Protein AF-A0A0G1JPG9-F1 (afdb_monomer_lite)

pLDDT: mean 78.01, std 17.81, range [42.31, 96.69]

Foldseek 3Di:
DDDDDDDDPPDDDPPPDPPDDPVNDPDDDPPDQDDDPDDDDDPVSVPDPPPPPPDPDVVVVVVVVVQQQDKFWKAWADDPDPVDDQFDWAADPNDIDTHGHPDTDIDGNVRVLVQLLQKDKDWDFDWDQDPVRDIDTDIDIDIDRPTDMDGDDDPDPVSVVVSVVSNPPD

Radius of gyration: 26.73 Å; chains: 1; bounding box: 54×93×63 Å

Sequence (170 aa):
MPRGVRKAVNSPVISTKIVADSNDMQVGQPQYHKIPATGSISAEDFKDNFQVVDAPALGGKAAILAFMEEEVVVRLATTADKSQEPIPRFSVNGINQYIQRGKPEAIKRKFLQEIARSKHESINTPFARDGNGFDTYNLSKQHSLKYPFELIEDKNPRGRPWLEKILAEA

Secondary structure (DSSP, 8-state):
-PPP-----------------TTSS--S--------SSSPPPGGGG-----------HHHHHHHHHHHHSEEEEEEPP---TTS-SS-EEEETTEEEE--BTSEEEEEHHHHHHHHH-EEEEEE--EEE-TTS-EEE--EEEEEESS-EEEEE---TTHHHHHHHHHH--

Structure (mmCIF, N/CA/C/O backbone):
data_AF-A0A0G1JPG9-F1
#
_entry.id   AF-A0A0G1JPG9-F1
#
loop_
_atom_site.group_PDB
_atom_site.id
_atom_site.type_symbol
_atom_site.label_atom_id
_atom_site.label_alt_id
_atom_site.label_comp_id
_atom_site.label_asym_id
_atom_site.label_entity_id
_atom_site.label_seq_id
_atom_site.pdbx_PDB_ins_code
_atom_site.Cartn_x
_atom_site.Cartn_y
_atom_site.Cartn_z
_atom_site.occupancy
_atom_site.B_iso_or_equiv
_atom_site.auth_seq_id
_atom_site.auth_comp_id
_atom_site.auth_asym_id
_atom_site.auth_atom_id
_atom_site.pdbx_PDB_model_num
ATOM 1 N N . MET A 1 1 ? 1.186 -77.231 19.969 1.00 45.53 1 MET A N 1
ATOM 2 C CA . MET A 1 1 ? 0.205 -76.250 19.446 1.00 45.53 1 MET A CA 1
ATOM 3 C C . MET A 1 1 ? 0.957 -75.238 18.581 1.00 45.53 1 MET A C 1
ATOM 5 O O . MET A 1 1 ? 1.860 -74.607 19.121 1.00 45.53 1 MET A O 1
ATOM 9 N N . PRO A 1 2 ? 0.702 -75.121 17.265 1.00 43.22 2 PRO A N 1
ATOM 10 C CA . PRO A 1 2 ? 1.467 -74.215 16.405 1.00 43.22 2 PRO A CA 1
ATOM 11 C C . PRO A 1 2 ? 0.950 -72.767 16.499 1.00 43.22 2 PRO A C 1
ATOM 13 O O . PRO A 1 2 ? -0.248 -72.515 16.384 1.00 43.22 2 PRO A O 1
ATOM 16 N N . ARG A 1 3 ? 1.864 -71.811 16.725 1.00 48.22 3 ARG A N 1
ATOM 17 C CA . ARG A 1 3 ? 1.599 -70.360 16.735 1.00 48.22 3 ARG A CA 1
ATOM 18 C C . ARG A 1 3 ? 1.368 -69.862 15.304 1.00 48.22 3 ARG A C 1
ATOM 20 O O . ARG A 1 3 ? 2.268 -69.943 14.474 1.00 48.22 3 ARG A O 1
ATOM 27 N N . GLY A 1 4 ? 0.179 -69.325 15.030 1.00 47.69 4 GLY A N 1
ATOM 28 C CA . GLY A 1 4 ? -0.161 -68.701 13.750 1.00 47.69 4 GLY A CA 1
ATOM 29 C C . GLY A 1 4 ? 0.557 -67.364 13.548 1.00 47.69 4 GLY A C 1
ATOM 30 O O . GLY A 1 4 ? 0.432 -66.450 14.364 1.00 47.69 4 GLY A O 1
ATOM 31 N N . VAL A 1 5 ? 1.299 -67.251 12.448 1.00 53.47 5 VAL A N 1
ATOM 32 C CA . VAL A 1 5 ? 1.943 -66.012 11.993 1.00 53.47 5 VAL A CA 1
ATOM 33 C C . VAL A 1 5 ? 0.872 -65.104 11.384 1.00 53.47 5 VAL A C 1
ATOM 35 O O . VAL A 1 5 ? 0.265 -65.445 10.370 1.00 53.47 5 VAL A O 1
ATOM 38 N N . ARG A 1 6 ? 0.618 -63.942 11.995 1.00 53.91 6 ARG A N 1
ATOM 39 C CA . ARG A 1 6 ? -0.261 -62.914 11.419 1.00 53.91 6 ARG A CA 1
ATOM 40 C C . ARG A 1 6 ? 0.505 -62.154 10.331 1.00 53.91 6 ARG A C 1
ATOM 42 O O . ARG A 1 6 ? 1.467 -61.457 10.637 1.00 53.91 6 ARG A O 1
ATOM 49 N N . LYS A 1 7 ? 0.081 -62.279 9.070 1.00 48.09 7 LYS A N 1
ATOM 50 C CA . LYS A 1 7 ? 0.525 -61.404 7.972 1.00 48.09 7 LYS A CA 1
ATOM 51 C C . LYS A 1 7 ? -0.107 -60.020 8.154 1.00 48.09 7 LYS A C 1
ATOM 53 O O . LYS A 1 7 ? -1.329 -59.906 8.151 1.00 48.09 7 LYS A O 1
ATOM 58 N N . ALA A 1 8 ? 0.716 -58.985 8.304 1.00 49.81 8 ALA A N 1
ATOM 59 C CA . ALA A 1 8 ? 0.267 -57.600 8.211 1.00 49.81 8 ALA A CA 1
ATOM 60 C C . ALA A 1 8 ? -0.126 -57.295 6.756 1.00 49.81 8 ALA A C 1
ATOM 62 O O . ALA A 1 8 ? 0.679 -57.469 5.841 1.00 49.81 8 ALA A O 1
ATOM 63 N N . VAL A 1 9 ? -1.372 -56.873 6.541 1.00 54.25 9 VAL A N 1
ATOM 64 C CA . VAL A 1 9 ? -1.870 -56.423 5.237 1.00 54.25 9 VAL A CA 1
ATOM 65 C C . VAL A 1 9 ? -1.555 -54.932 5.121 1.00 54.25 9 VAL A C 1
ATOM 67 O O . VAL A 1 9 ? -2.348 -54.091 5.535 1.00 54.25 9 VAL A O 1
ATOM 70 N N . ASN A 1 10 ? -0.376 -54.593 4.595 1.00 50.06 10 ASN A N 1
ATOM 71 C CA . ASN A 1 10 ? -0.086 -53.223 4.174 1.00 50.06 10 ASN A CA 1
ATOM 72 C C . ASN A 1 10 ? -0.930 -52.916 2.930 1.00 50.06 10 ASN A C 1
ATOM 74 O O . ASN A 1 10 ? -0.584 -53.330 1.826 1.00 50.06 10 ASN A O 1
ATOM 78 N N . SER A 1 11 ? -2.045 -52.211 3.119 1.00 50.56 11 SER A N 1
ATOM 79 C CA . SER A 1 11 ? -2.788 -51.601 2.014 1.00 50.56 11 SER A CA 1
ATOM 80 C C . SER A 1 11 ? -2.074 -50.309 1.607 1.00 50.56 11 SER A C 1
ATOM 82 O O . SER A 1 11 ? -1.959 -49.415 2.447 1.00 50.56 11 SER A O 1
ATOM 84 N N . PRO A 1 12 ? -1.572 -50.170 0.367 1.00 51.41 12 PRO A N 1
ATOM 85 C CA . PRO A 1 12 ? -1.033 -48.897 -0.085 1.00 51.41 12 PRO A CA 1
ATOM 86 C C . PRO A 1 12 ? -2.182 -47.894 -0.245 1.00 51.41 12 PRO A C 1
ATOM 88 O O . PRO A 1 12 ? -3.135 -48.130 -0.988 1.00 51.41 12 PRO A O 1
ATOM 91 N N . VAL A 1 13 ? -2.096 -46.764 0.458 1.00 52.31 13 VAL A N 1
ATOM 92 C CA . VAL A 1 13 ? -2.988 -45.621 0.239 1.00 52.31 13 VAL A CA 1
ATOM 93 C C . VAL A 1 13 ? -2.576 -44.969 -1.077 1.00 52.31 13 VAL A C 1
ATOM 95 O O . VAL A 1 13 ? -1.619 -44.201 -1.133 1.00 52.31 13 VAL A O 1
ATOM 98 N N . ILE A 1 14 ? -3.282 -45.298 -2.157 1.00 51.25 14 ILE A N 1
ATOM 99 C CA . ILE A 1 14 ? -3.158 -44.590 -3.431 1.00 51.25 14 ILE A CA 1
ATOM 100 C C . ILE A 1 14 ? -3.911 -43.268 -3.270 1.00 51.25 14 ILE A C 1
ATOM 102 O O . ILE A 1 14 ? -5.134 -43.208 -3.390 1.00 51.25 14 ILE A O 1
ATOM 106 N N . SER A 1 15 ? -3.181 -42.201 -2.944 1.00 45.44 15 SER A N 1
ATOM 107 C CA . SER A 1 15 ? -3.707 -40.841 -3.034 1.00 45.44 15 SER A CA 1
ATOM 108 C C . SER A 1 15 ? -3.888 -40.492 -4.509 1.00 45.44 15 SER A C 1
ATOM 110 O O . SER A 1 15 ? -2.926 -40.183 -5.202 1.00 45.44 15 SER A O 1
ATOM 112 N N . THR A 1 16 ? -5.126 -40.513 -4.995 1.00 45.25 16 THR A N 1
ATOM 113 C CA . THR A 1 16 ? -5.507 -39.996 -6.322 1.00 45.25 16 THR A CA 1
ATOM 114 C C . THR A 1 16 ? -5.577 -38.468 -6.369 1.00 45.25 16 THR A C 1
ATOM 116 O O . THR A 1 16 ? -5.986 -37.896 -7.377 1.00 45.25 16 THR A O 1
ATOM 119 N N . LYS A 1 17 ? -5.178 -37.777 -5.295 1.00 44.84 17 LYS A N 1
ATOM 120 C CA . LYS A 1 17 ? -5.062 -36.323 -5.307 1.00 44.84 17 LYS A CA 1
ATOM 121 C C . LYS A 1 17 ? -3.700 -35.946 -5.865 1.00 44.84 17 LYS A C 1
ATOM 123 O O . LYS A 1 17 ? -2.681 -36.163 -5.213 1.00 44.84 17 LYS A O 1
ATOM 128 N N . ILE A 1 18 ? -3.719 -35.375 -7.065 1.00 48.25 18 ILE A N 1
ATOM 129 C CA . ILE A 1 18 ? -2.626 -34.571 -7.603 1.00 48.25 18 ILE A CA 1
ATOM 130 C C . ILE A 1 18 ? -2.348 -33.491 -6.553 1.00 48.25 18 ILE A C 1
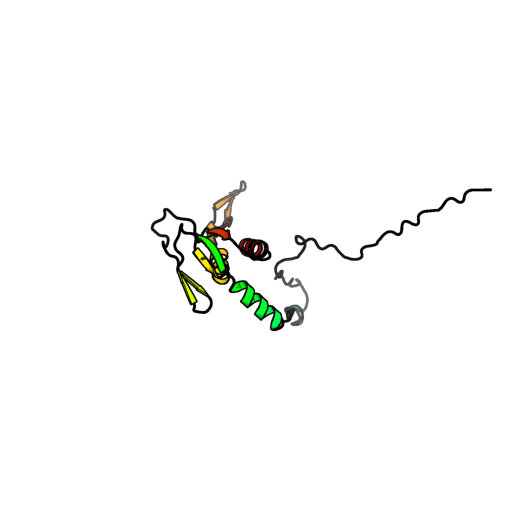ATOM 132 O O . ILE A 1 18 ? -3.178 -32.609 -6.326 1.00 48.25 18 ILE A O 1
ATOM 136 N N . VAL A 1 19 ? -1.230 -33.616 -5.840 1.00 50.53 19 VAL A N 1
ATOM 137 C CA . VAL A 1 19 ? -0.712 -32.549 -4.987 1.00 50.53 19 VAL A CA 1
ATOM 138 C C . VAL A 1 19 ? -0.161 -31.512 -5.954 1.00 50.53 19 VAL A C 1
ATOM 140 O O . VAL A 1 19 ? 0.958 -31.642 -6.431 1.00 50.53 19 VAL A O 1
ATOM 143 N N . ALA A 1 20 ? -1.001 -30.558 -6.342 1.00 46.66 20 ALA A N 1
ATOM 144 C CA . ALA A 1 20 ? -0.544 -29.394 -7.078 1.00 46.66 20 ALA A CA 1
ATOM 145 C C . ALA A 1 20 ? 0.170 -28.486 -6.072 1.00 46.66 20 ALA A C 1
ATOM 147 O O . ALA A 1 20 ? -0.475 -27.913 -5.189 1.00 46.66 20 ALA A O 1
ATOM 148 N N . ASP A 1 21 ? 1.497 -28.410 -6.165 1.00 42.31 21 ASP A N 1
ATOM 149 C CA . ASP A 1 21 ? 2.271 -27.424 -5.422 1.00 42.31 21 ASP A CA 1
ATOM 150 C C . ASP A 1 21 ? 1.909 -26.023 -5.922 1.00 42.31 21 ASP A C 1
ATOM 152 O O . ASP A 1 21 ? 1.662 -25.803 -7.109 1.00 42.31 21 ASP A O 1
ATOM 156 N N . SER A 1 22 ? 1.888 -25.041 -5.019 1.00 55.31 22 SER A N 1
ATOM 157 C CA . SER A 1 22 ? 1.476 -23.670 -5.360 1.00 55.31 22 SER A CA 1
ATOM 158 C C . SER A 1 22 ? 2.390 -23.004 -6.405 1.00 55.31 22 SER A C 1
ATOM 160 O O . SER A 1 22 ? 2.005 -21.984 -6.974 1.00 55.31 22 SER A O 1
ATOM 162 N N . ASN A 1 23 ? 3.567 -23.587 -6.662 1.00 57.97 23 ASN A N 1
ATOM 163 C CA . ASN A 1 23 ? 4.526 -23.170 -7.687 1.00 57.97 23 ASN A CA 1
ATOM 164 C C . ASN A 1 23 ? 4.192 -23.697 -9.096 1.00 57.97 23 ASN A C 1
ATOM 166 O O . ASN A 1 23 ? 4.676 -23.124 -10.066 1.00 57.97 23 ASN A O 1
ATOM 170 N N . ASP A 1 24 ? 3.355 -24.735 -9.217 1.00 49.44 24 ASP A N 1
ATOM 171 C CA . ASP A 1 24 ? 2.956 -25.333 -10.503 1.00 49.44 24 ASP A CA 1
ATOM 172 C C . ASP A 1 24 ? 1.649 -24.742 -11.053 1.00 49.44 24 ASP A C 1
ATOM 174 O O . ASP A 1 24 ? 1.188 -25.103 -12.139 1.00 49.44 24 ASP A O 1
ATOM 178 N N . MET A 1 25 ? 1.016 -23.824 -10.317 1.00 58.28 25 MET A N 1
ATOM 179 C CA . MET A 1 25 ? -0.156 -23.128 -10.828 1.00 58.28 25 MET A CA 1
ATOM 180 C C . MET A 1 25 ? 0.277 -22.107 -11.878 1.00 58.28 25 MET A C 1
ATOM 182 O O . MET A 1 25 ? 0.976 -21.145 -11.572 1.00 58.28 25 MET A O 1
ATOM 186 N N . GLN A 1 26 ? -0.180 -22.288 -13.116 1.00 50.66 26 GLN A N 1
ATOM 187 C CA . GLN A 1 26 ? -0.050 -21.290 -14.173 1.00 50.66 26 GLN A CA 1
ATOM 188 C C . GLN A 1 26 ? -0.788 -20.008 -13.747 1.00 50.66 26 GLN A C 1
ATOM 190 O O . GLN A 1 26 ? -2.009 -19.905 -13.862 1.00 50.66 26 GLN A O 1
ATOM 195 N N . VAL A 1 27 ? -0.050 -19.037 -13.206 1.00 57.31 27 VAL A N 1
ATOM 196 C CA . VAL A 1 27 ? -0.586 -17.722 -12.845 1.00 57.31 27 VAL A CA 1
ATOM 197 C C . VAL A 1 27 ? -0.500 -16.819 -14.074 1.00 57.31 27 VAL A C 1
ATOM 199 O O . VAL A 1 27 ? 0.589 -16.506 -14.5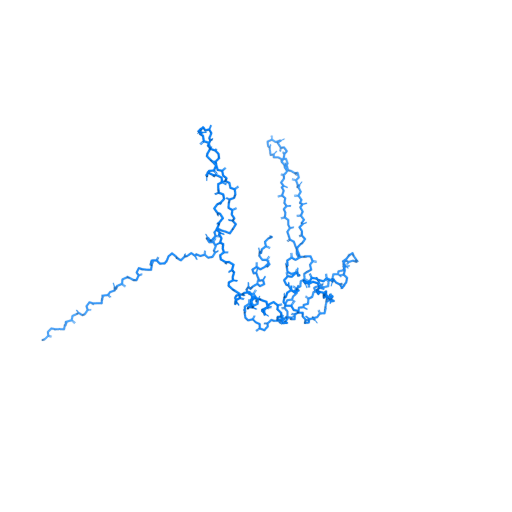49 1.00 57.31 27 VAL A O 1
ATOM 202 N N . GLY A 1 28 ? -1.657 -16.413 -14.596 1.00 55.09 28 GLY A N 1
ATOM 203 C CA . GLY A 1 28 ? -1.780 -15.585 -15.799 1.00 55.09 28 GLY A CA 1
ATOM 204 C C . GLY A 1 28 ? -2.362 -16.353 -16.988 1.00 55.09 28 GLY A C 1
ATOM 205 O O . GLY A 1 28 ? -2.153 -17.554 -17.140 1.00 55.09 28 GLY A O 1
ATOM 206 N N . GLN A 1 29 ? -3.126 -15.658 -17.832 1.00 56.38 29 GLN A N 1
ATOM 207 C CA . GLN A 1 29 ? -3.652 -16.229 -19.071 1.00 56.38 29 GLN A CA 1
ATOM 208 C C . GLN A 1 29 ? -2.546 -16.223 -20.141 1.00 56.38 29 GLN A C 1
ATOM 210 O O . GLN A 1 29 ? -2.082 -15.139 -20.503 1.00 56.38 29 GLN A O 1
ATOM 215 N N . PRO A 1 30 ? -2.103 -17.376 -20.677 1.00 49.09 30 PRO A N 1
ATOM 216 C CA . PRO A 1 30 ? -1.201 -17.381 -21.823 1.00 49.09 30 PRO A CA 1
ATOM 217 C C . PRO A 1 30 ? -1.968 -16.924 -23.074 1.00 49.09 30 PRO A C 1
ATOM 219 O O . PRO A 1 30 ? -2.701 -17.697 -23.682 1.00 49.09 30 PRO A O 1
ATOM 222 N N . GLN A 1 31 ? -1.813 -15.658 -23.464 1.00 56.53 31 GLN A N 1
ATOM 223 C CA . GLN A 1 31 ? -2.470 -15.089 -24.646 1.00 56.53 31 GLN A CA 1
ATOM 224 C C . GLN A 1 31 ? -1.671 -15.338 -25.934 1.00 56.53 31 GLN A C 1
ATOM 226 O O . GLN A 1 31 ? -1.213 -14.403 -26.583 1.00 56.53 31 GLN A O 1
ATOM 231 N N . TYR A 1 32 ? -1.496 -16.601 -26.326 1.00 57.28 32 TYR A N 1
ATOM 232 C CA . TYR A 1 32 ? -0.936 -16.919 -27.643 1.00 57.28 32 TYR A CA 1
ATOM 233 C C . TYR A 1 32 ? -1.854 -17.875 -28.401 1.00 57.28 32 TYR A C 1
ATOM 235 O O . TYR A 1 32 ? -1.847 -19.083 -28.171 1.00 57.28 32 TYR A O 1
ATOM 243 N N . HIS A 1 33 ? -2.623 -17.321 -29.340 1.00 60.47 33 HIS A N 1
ATOM 244 C CA . HIS A 1 33 ? -3.361 -18.097 -30.332 1.00 60.47 33 HIS A CA 1
ATOM 245 C C . HIS A 1 33 ? -2.405 -18.475 -31.471 1.00 60.47 33 HIS A C 1
ATOM 247 O O . HIS A 1 33 ? -1.827 -17.609 -32.130 1.00 60.47 33 HIS A O 1
ATOM 253 N N . LYS A 1 34 ? -2.202 -19.778 -31.695 1.00 59.22 34 LYS A N 1
ATOM 254 C CA . LYS A 1 34 ? -1.392 -20.268 -32.817 1.00 59.22 34 LYS A CA 1
ATOM 255 C C . LYS A 1 34 ? -2.225 -20.212 -34.094 1.00 59.22 34 LYS A C 1
ATOM 257 O O . LYS A 1 34 ? -3.107 -21.040 -34.283 1.00 59.22 34 LYS A O 1
ATOM 262 N N . ILE A 1 35 ? -1.918 -19.260 -34.971 1.00 71.44 35 ILE A N 1
ATOM 263 C CA . ILE A 1 35 ? -2.508 -19.201 -36.311 1.00 71.44 35 ILE A CA 1
ATOM 264 C C . ILE A 1 35 ? -1.786 -20.241 -37.187 1.00 71.44 35 ILE A C 1
ATOM 266 O O . ILE A 1 35 ? -0.562 -20.157 -37.329 1.00 71.44 35 ILE A O 1
ATOM 270 N N . PRO A 1 36 ? -2.484 -21.245 -37.747 1.00 71.00 36 PRO A N 1
ATOM 271 C CA . PRO A 1 36 ? -1.858 -22.228 -38.625 1.00 71.00 36 PRO A CA 1
ATOM 272 C C . PRO A 1 36 ? -1.416 -21.577 -39.946 1.00 71.00 36 PRO A C 1
ATOM 274 O O . PRO A 1 36 ? -2.102 -20.715 -40.486 1.00 71.00 36 PRO A O 1
ATOM 277 N N . ALA A 1 37 ? -0.282 -22.017 -40.501 1.00 69.31 37 ALA A N 1
ATOM 278 C CA . ALA A 1 37 ? 0.266 -21.482 -41.754 1.00 69.31 37 ALA A CA 1
ATOM 279 C C . ALA A 1 37 ? -0.574 -21.831 -43.004 1.00 69.31 37 ALA A C 1
ATOM 281 O O . ALA A 1 37 ? -0.345 -21.285 -44.082 1.00 69.31 37 ALA A O 1
ATOM 282 N N . THR A 1 38 ? -1.532 -22.759 -42.900 1.00 64.31 38 THR A N 1
ATOM 283 C CA . THR A 1 38 ? -2.452 -23.134 -43.986 1.00 64.31 38 THR A CA 1
ATOM 284 C C . THR A 1 38 ? -3.754 -23.699 -43.404 1.00 64.31 38 THR A C 1
ATOM 286 O O . THR A 1 38 ? -3.703 -24.488 -42.463 1.00 64.31 38 THR A O 1
ATOM 289 N N . GLY A 1 39 ? -4.905 -23.312 -43.970 1.00 71.25 39 GLY A N 1
ATOM 290 C CA . GLY A 1 39 ? -6.250 -23.731 -43.541 1.00 71.25 39 GLY A CA 1
ATOM 291 C C . GLY A 1 39 ? -7.210 -22.550 -43.337 1.00 71.25 39 GLY A C 1
ATOM 292 O O . GLY A 1 39 ? -6.783 -21.397 -43.323 1.00 71.25 39 GLY A O 1
ATOM 293 N N . SER A 1 40 ? -8.513 -22.823 -43.206 1.00 67.62 40 SER A N 1
ATOM 294 C CA . SER A 1 40 ? -9.518 -21.810 -42.856 1.00 67.62 40 SER A CA 1
ATOM 295 C C . SER A 1 40 ? -9.589 -21.635 -41.343 1.00 67.62 40 SER A C 1
ATOM 297 O O . SER A 1 40 ? -9.824 -22.601 -40.622 1.00 67.62 40 SER A O 1
ATOM 299 N N . ILE A 1 41 ? -9.422 -20.400 -40.888 1.00 65.75 41 ILE A N 1
ATOM 300 C CA . ILE A 1 41 ? -9.645 -19.977 -39.503 1.00 65.75 41 ILE A CA 1
ATOM 301 C C . ILE A 1 41 ? -11.145 -19.800 -39.270 1.00 65.75 41 ILE A C 1
ATOM 303 O O . ILE A 1 41 ? -11.808 -19.106 -40.045 1.00 65.75 41 ILE A O 1
ATOM 307 N N . SER A 1 42 ? -11.674 -20.427 -38.222 1.00 65.81 42 SER A N 1
ATOM 308 C CA . SER A 1 42 ? -13.072 -20.283 -37.816 1.00 65.81 42 SER A CA 1
ATOM 309 C C . SER A 1 42 ? -13.194 -19.245 -36.694 1.00 65.81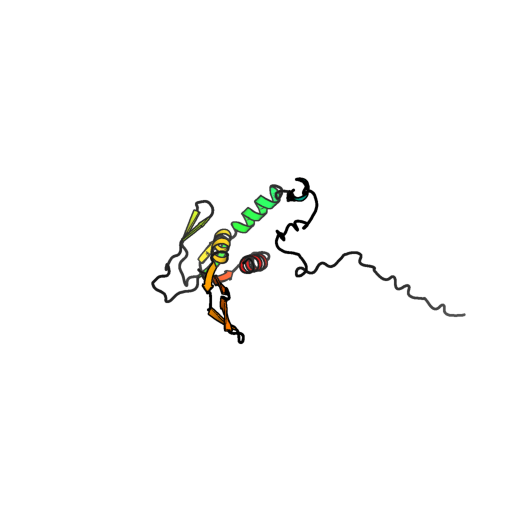 42 SER A C 1
ATOM 311 O O . SER A 1 42 ? -12.250 -19.017 -35.937 1.00 65.81 42 SER A O 1
ATOM 313 N N . ALA A 1 43 ? -14.338 -18.565 -36.586 1.00 61.69 43 ALA A N 1
ATOM 314 C CA . ALA A 1 43 ? -14.557 -17.583 -35.517 1.00 61.69 43 ALA A CA 1
ATOM 315 C C . ALA A 1 43 ? -14.585 -18.253 -34.129 1.00 61.69 43 ALA A C 1
ATOM 317 O O . ALA A 1 43 ? -14.323 -17.609 -33.113 1.00 61.69 43 ALA A O 1
ATOM 318 N N . GLU A 1 44 ? -14.875 -19.553 -34.090 1.00 65.19 44 GLU A N 1
ATOM 319 C CA . GLU A 1 44 ? -14.829 -20.387 -32.897 1.00 65.19 44 GLU A CA 1
ATOM 320 C C . GLU A 1 44 ? -13.405 -20.572 -32.345 1.00 65.19 44 GLU A C 1
ATOM 322 O O . GLU A 1 44 ? -13.260 -20.721 -31.133 1.00 65.19 44 GLU A O 1
ATOM 327 N N . ASP A 1 45 ? -12.361 -20.483 -33.180 1.00 63.03 45 ASP A N 1
ATOM 328 C CA . ASP A 1 45 ? -10.954 -20.622 -32.757 1.00 63.03 45 ASP A CA 1
ATOM 329 C C . ASP A 1 45 ? -10.434 -19.407 -31.967 1.00 63.03 45 ASP A C 1
ATOM 331 O O . ASP A 1 45 ? -9.414 -19.497 -31.286 1.00 63.03 45 ASP A O 1
ATOM 335 N N . PHE A 1 46 ? -11.140 -18.275 -32.050 1.00 59.25 46 PHE A N 1
ATOM 336 C CA . PHE A 1 46 ? -10.849 -17.028 -31.330 1.00 59.25 46 PHE A CA 1
ATOM 337 C C . PHE A 1 46 ? -11.850 -16.747 -30.209 1.00 59.25 46 PHE A C 1
ATOM 339 O O . PHE A 1 46 ? -11.866 -15.651 -29.646 1.00 59.25 46 PHE A O 1
ATOM 346 N N . LYS A 1 47 ? -12.735 -17.702 -29.897 1.00 61.41 47 LYS A N 1
ATOM 347 C CA . LYS A 1 47 ? -13.643 -17.554 -28.766 1.00 61.41 47 LYS A CA 1
ATOM 348 C C . LYS A 1 47 ? -12.813 -17.680 -27.499 1.00 61.41 47 LYS A C 1
ATOM 350 O O . LYS A 1 47 ? -12.513 -18.783 -27.046 1.00 61.41 47 LYS A O 1
ATOM 355 N N . ASP A 1 48 ? -12.455 -16.533 -26.933 1.00 59.62 48 ASP A N 1
ATOM 356 C CA . ASP A 1 48 ? -11.964 -16.452 -25.569 1.00 59.62 48 ASP A CA 1
ATOM 357 C C . ASP A 1 48 ? -12.905 -17.287 -24.695 1.00 59.62 48 ASP A C 1
ATOM 359 O O . ASP A 1 48 ? -14.103 -17.005 -24.574 1.00 59.62 48 ASP A O 1
ATOM 363 N N . ASN A 1 49 ? -12.380 -18.376 -24.134 1.00 55.25 49 ASN A N 1
ATOM 364 C CA . ASN A 1 49 ? -13.091 -19.167 -23.145 1.00 55.25 49 ASN A CA 1
ATOM 365 C C . ASN A 1 49 ? -13.178 -18.311 -21.883 1.00 55.25 49 ASN A C 1
ATOM 367 O O . ASN A 1 49 ? -12.363 -18.437 -20.969 1.00 55.25 49 ASN A O 1
ATOM 371 N N . PHE A 1 50 ? -14.137 -17.386 -21.855 1.00 51.88 50 PHE A N 1
ATOM 372 C CA . PHE A 1 50 ? -14.445 -16.610 -20.672 1.00 51.88 50 PHE A CA 1
ATOM 373 C C . PHE A 1 50 ? -14.940 -17.589 -19.616 1.00 51.88 50 PHE A C 1
ATOM 375 O O . PHE A 1 50 ? -16.102 -17.998 -19.603 1.00 51.88 50 PHE A O 1
ATOM 382 N N . GLN A 1 51 ? -14.043 -17.986 -18.721 1.00 59.09 51 GLN A N 1
ATOM 383 C CA . GLN A 1 51 ? -14.458 -18.590 -17.477 1.00 59.09 51 GLN A CA 1
ATOM 384 C C . GLN A 1 51 ? -15.167 -17.489 -16.696 1.00 59.09 51 GLN A C 1
ATOM 386 O O . GLN A 1 51 ? -14.528 -16.587 -16.152 1.00 59.09 51 GLN A O 1
ATOM 391 N N . VAL A 1 52 ? -16.500 -17.537 -16.681 1.00 53.44 52 VAL A N 1
ATOM 392 C CA . VAL A 1 52 ? -17.293 -16.766 -15.728 1.00 53.44 52 VAL A CA 1
ATOM 393 C C . VAL A 1 52 ? -16.919 -17.316 -14.360 1.00 53.44 52 VAL A C 1
ATOM 395 O O . VAL A 1 52 ? -17.424 -18.344 -13.919 1.00 53.44 52 VAL A O 1
ATOM 398 N N . VAL A 1 53 ? -15.930 -16.687 -13.732 1.00 56.34 53 VAL A N 1
ATOM 399 C CA . VAL A 1 53 ? -15.624 -16.927 -12.330 1.00 56.34 53 VAL A CA 1
ATOM 400 C C . VAL A 1 53 ? -16.853 -16.436 -11.591 1.00 56.34 53 VAL A C 1
ATOM 402 O O . VAL A 1 53 ? -17.148 -15.240 -11.648 1.00 56.34 53 VAL A O 1
ATOM 405 N N . ASP A 1 54 ? -17.594 -17.359 -10.975 1.00 53.84 54 ASP A N 1
ATOM 406 C CA . ASP A 1 54 ? -18.726 -17.020 -10.120 1.00 53.84 54 ASP A CA 1
ATOM 407 C C . ASP A 1 54 ? -18.297 -15.867 -9.218 1.00 53.84 54 ASP A C 1
ATOM 409 O O . ASP A 1 54 ? -17.352 -15.980 -8.427 1.00 53.84 54 ASP A O 1
ATOM 413 N N . ALA A 1 55 ? -18.947 -14.717 -9.405 1.00 53.50 55 ALA A N 1
ATOM 414 C CA . ALA A 1 55 ? -18.720 -13.564 -8.561 1.00 53.50 55 ALA A CA 1
ATOM 415 C C . ALA A 1 55 ? -18.852 -14.043 -7.110 1.00 53.50 55 ALA A C 1
ATOM 417 O O . ALA A 1 55 ? -19.798 -14.784 -6.819 1.00 53.50 55 ALA A O 1
ATOM 418 N N . PRO A 1 56 ? -17.933 -13.677 -6.195 1.00 51.03 56 PRO A N 1
ATOM 419 C CA . PRO A 1 56 ? -18.023 -14.150 -4.826 1.00 51.03 56 PRO A CA 1
ATOM 420 C C . PRO A 1 56 ? -19.415 -13.797 -4.308 1.00 51.03 56 PRO A C 1
ATOM 422 O O . PRO A 1 56 ? -19.776 -12.616 -4.255 1.00 51.03 56 PRO A O 1
ATOM 425 N N . ALA A 1 57 ? -20.197 -14.834 -3.982 1.00 55.16 57 ALA A N 1
ATOM 426 C CA . ALA A 1 57 ? -21.523 -14.707 -3.395 1.00 55.16 57 ALA A CA 1
ATOM 427 C C . ALA A 1 57 ? -21.474 -13.621 -2.315 1.00 55.16 57 ALA A C 1
ATOM 429 O O . ALA A 1 57 ? -20.477 -13.532 -1.600 1.00 55.16 57 ALA A O 1
ATOM 430 N N . LEU A 1 58 ? -22.508 -12.780 -2.198 1.00 51.38 58 LEU A N 1
ATOM 431 C CA . LEU A 1 58 ? -22.512 -11.563 -1.366 1.00 51.38 58 LEU A CA 1
ATOM 432 C C . LEU A 1 58 ? -21.853 -11.718 0.027 1.00 51.38 58 LEU A C 1
ATOM 434 O O . LEU A 1 58 ? -21.220 -10.778 0.509 1.00 51.38 58 LEU A O 1
ATOM 438 N N . GLY A 1 59 ? -21.943 -12.904 0.646 1.00 58.56 59 GLY A N 1
ATOM 439 C CA . GLY A 1 59 ? -21.264 -13.241 1.904 1.00 58.56 59 GLY A CA 1
ATOM 440 C C . GLY A 1 59 ? -19.728 -13.172 1.854 1.00 58.56 59 GLY A C 1
ATOM 441 O O . GLY A 1 59 ? -19.109 -12.685 2.797 1.00 58.56 59 GLY A O 1
ATOM 442 N N . GLY A 1 60 ? -19.100 -13.568 0.744 1.00 75.44 60 GLY A N 1
ATOM 443 C CA . GLY A 1 60 ? -17.660 -13.414 0.522 1.00 75.44 60 GLY A CA 1
ATOM 444 C C . GLY A 1 60 ? -17.248 -11.947 0.401 1.00 75.44 60 GLY A C 1
ATOM 445 O O . GLY A 1 60 ? -16.261 -11.531 1.004 1.00 75.44 60 GLY A O 1
ATOM 446 N N . LYS A 1 61 ? -18.041 -11.127 -0.302 1.00 81.06 61 LYS A N 1
ATOM 447 C CA . LYS A 1 61 ? -17.774 -9.686 -0.432 1.00 81.06 61 LYS A CA 1
ATOM 448 C C . LYS A 1 61 ? -17.879 -8.966 0.913 1.00 81.06 61 LYS A C 1
ATOM 450 O O . LYS A 1 61 ? -17.007 -8.164 1.230 1.00 81.06 61 LYS A O 1
ATOM 455 N N . ALA A 1 62 ? -18.902 -9.271 1.712 1.00 85.75 62 ALA A N 1
ATOM 456 C CA . ALA A 1 62 ? -19.058 -8.698 3.047 1.00 85.75 62 ALA A CA 1
ATOM 457 C C . ALA A 1 62 ? -17.875 -9.050 3.966 1.00 85.75 62 ALA A C 1
ATOM 459 O O . ALA A 1 62 ? -17.330 -8.166 4.623 1.00 85.75 62 ALA A O 1
ATOM 460 N N . ALA A 1 63 ? -17.422 -10.309 3.952 1.00 88.44 63 ALA A N 1
ATOM 461 C CA . ALA A 1 63 ? -16.262 -10.741 4.730 1.00 88.44 63 ALA A CA 1
ATOM 462 C C . ALA A 1 63 ? -14.961 -10.045 4.290 1.00 88.44 63 ALA A C 1
ATOM 464 O O . ALA A 1 63 ? -14.162 -9.644 5.134 1.00 88.44 63 ALA A O 1
ATOM 465 N N . ILE A 1 64 ? -14.760 -9.856 2.981 1.00 88.25 64 ILE A N 1
ATOM 466 C CA . ILE A 1 64 ? -13.603 -9.117 2.452 1.00 88.25 64 ILE A CA 1
ATOM 467 C C . ILE A 1 64 ? -13.663 -7.649 2.880 1.00 88.25 64 ILE A C 1
ATOM 469 O O . ILE A 1 64 ? -12.657 -7.104 3.320 1.00 88.25 64 ILE A O 1
ATOM 473 N N . LEU A 1 65 ? -14.830 -7.008 2.788 1.00 89.69 65 LEU A N 1
ATOM 474 C CA . LEU A 1 65 ? -14.995 -5.616 3.211 1.00 89.69 65 LEU A CA 1
ATOM 475 C C . LEU A 1 65 ? -14.725 -5.444 4.708 1.00 89.69 65 LEU A C 1
ATOM 477 O O . LEU A 1 65 ? -14.023 -4.510 5.082 1.00 89.69 65 LEU A O 1
ATOM 481 N N . ALA A 1 66 ? -15.215 -6.363 5.543 1.00 92.19 66 ALA A N 1
ATOM 482 C CA . ALA A 1 66 ? -14.929 -6.361 6.975 1.00 92.19 66 ALA A CA 1
ATOM 483 C C . ALA A 1 66 ? -13.422 -6.494 7.247 1.00 92.19 66 ALA A C 1
ATOM 485 O O . ALA A 1 66 ? -12.866 -5.695 7.993 1.00 92.19 66 ALA A O 1
ATOM 486 N N . PHE A 1 67 ? -12.750 -7.431 6.572 1.00 93.75 67 PHE A N 1
ATOM 487 C CA . PHE A 1 67 ? -11.302 -7.625 6.681 1.00 93.75 67 PHE A CA 1
ATOM 488 C C . PHE A 1 67 ? -10.494 -6.383 6.265 1.00 93.75 67 PHE A C 1
ATOM 490 O O . PHE A 1 67 ? -9.487 -6.053 6.887 1.00 93.75 67 PHE A O 1
ATOM 497 N N . MET A 1 68 ? -10.938 -5.671 5.226 1.00 94.19 68 MET A N 1
ATOM 498 C CA . MET A 1 68 ? -10.286 -4.449 4.739 1.00 94.19 68 MET A CA 1
ATOM 499 C C . MET A 1 68 ? -10.493 -3.232 5.655 1.00 94.19 68 MET A C 1
ATOM 501 O O . MET A 1 68 ? -9.721 -2.272 5.578 1.00 94.19 68 MET A O 1
ATOM 505 N N . GLU A 1 69 ? -11.524 -3.253 6.499 1.00 95.06 69 GLU A N 1
ATOM 506 C CA . GLU A 1 69 ? -11.835 -2.169 7.436 1.00 95.06 69 GLU A CA 1
ATOM 507 C C . GLU A 1 69 ? -11.100 -2.318 8.780 1.00 95.06 69 GLU A C 1
ATOM 509 O O . GLU A 1 69 ? -11.057 -1.361 9.550 1.00 95.06 69 GLU A O 1
ATOM 514 N N . GLU A 1 70 ? -10.486 -3.478 9.042 1.00 95.75 70 GLU A N 1
ATOM 515 C CA . GLU A 1 70 ? -9.671 -3.725 10.236 1.00 95.75 70 GLU A CA 1
ATOM 516 C C . GLU A 1 70 ? -8.505 -2.735 10.357 1.00 95.75 70 GLU A C 1
ATOM 518 O O . GLU A 1 70 ? -7.864 -2.370 9.367 1.00 95.75 70 GLU A O 1
ATOM 523 N N . GLU A 1 71 ? -8.209 -2.330 11.592 1.00 95.25 71 GLU A N 1
ATOM 524 C CA . GLU A 1 71 ? -7.091 -1.445 11.906 1.00 95.25 71 GLU A CA 1
ATOM 525 C C . GLU A 1 71 ? -5.777 -2.221 12.030 1.00 95.25 71 GLU A C 1
ATOM 527 O O . GLU A 1 71 ? -5.701 -3.275 12.664 1.00 95.25 71 GLU A O 1
ATOM 532 N N . VAL A 1 72 ? -4.730 -1.659 11.436 1.00 96.31 72 VAL A N 1
ATOM 533 C CA . VAL A 1 72 ? -3.354 -2.152 11.446 1.00 96.31 72 VAL A CA 1
ATOM 534 C C . VAL A 1 72 ? -2.418 -1.000 11.793 1.00 96.31 72 VAL A C 1
ATOM 536 O O . VAL A 1 72 ? -2.627 0.135 11.361 1.00 96.31 72 VAL A O 1
ATOM 539 N N . VAL A 1 73 ? -1.375 -1.278 12.574 1.00 96.69 73 VAL A N 1
ATOM 540 C CA . VAL A 1 73 ? -0.380 -0.265 12.947 1.00 96.69 73 VAL A CA 1
ATOM 541 C C . VAL A 1 73 ? 0.786 -0.356 11.982 1.00 96.69 73 VAL A C 1
ATOM 543 O O . VAL A 1 73 ? 1.476 -1.377 11.906 1.00 96.69 73 VAL A O 1
ATOM 546 N N . VAL A 1 74 ? 1.005 0.721 11.236 1.00 96.12 74 VAL A N 1
ATOM 547 C CA . VAL A 1 74 ? 2.005 0.785 10.170 1.00 96.12 74 VAL A CA 1
ATOM 548 C C . VAL A 1 74 ? 2.879 2.009 10.382 1.00 96.12 74 VAL A C 1
ATOM 550 O O . VAL A 1 74 ? 2.415 3.061 10.821 1.00 96.12 74 VAL A O 1
ATOM 553 N N . ARG A 1 75 ? 4.162 1.878 10.052 1.00 95.88 75 ARG A N 1
ATOM 554 C CA . ARG A 1 75 ? 5.109 2.991 10.024 1.00 95.88 75 ARG A CA 1
ATOM 555 C C . ARG A 1 75 ? 5.671 3.145 8.623 1.00 95.88 75 ARG A C 1
ATOM 557 O O . ARG A 1 75 ? 6.341 2.250 8.117 1.00 95.88 75 ARG A O 1
ATOM 564 N N . LEU A 1 76 ? 5.439 4.301 8.009 1.00 95.19 76 LEU A N 1
ATOM 565 C CA . LEU A 1 76 ? 6.105 4.654 6.757 1.00 95.19 76 LEU A CA 1
ATOM 566 C C . LEU A 1 76 ? 7.568 5.019 7.028 1.00 95.19 76 LEU A C 1
ATOM 568 O O . LEU A 1 76 ? 7.863 5.757 7.971 1.00 95.19 76 LEU A O 1
ATOM 572 N N . ALA A 1 77 ? 8.479 4.547 6.181 1.00 93.44 77 ALA A N 1
ATOM 573 C CA . ALA A 1 77 ? 9.889 4.892 6.272 1.00 93.44 77 ALA A CA 1
ATOM 574 C C . ALA A 1 77 ? 10.101 6.396 6.038 1.00 93.44 77 ALA A C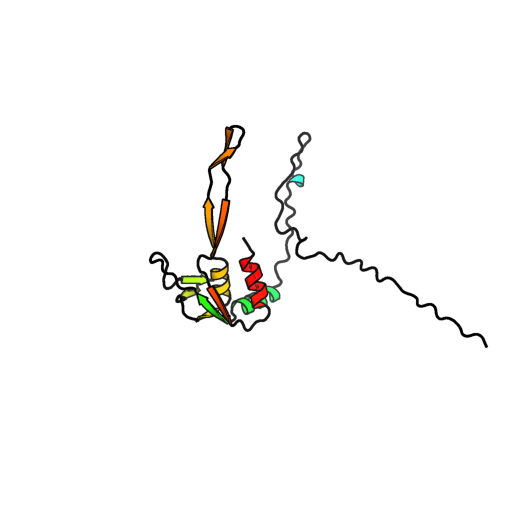 1
ATOM 576 O O . ALA A 1 77 ? 9.441 7.030 5.197 1.00 93.44 77 ALA A O 1
ATOM 577 N N . THR A 1 78 ? 11.044 6.963 6.788 1.00 91.62 78 THR A N 1
ATOM 578 C CA . THR A 1 78 ? 11.541 8.318 6.553 1.00 91.62 78 THR A CA 1
ATOM 579 C C . THR A 1 78 ? 12.358 8.351 5.264 1.00 91.62 78 THR A C 1
ATOM 581 O O . THR A 1 78 ? 12.917 7.347 4.828 1.00 91.62 78 THR A O 1
ATOM 584 N N . THR A 1 79 ? 12.410 9.515 4.627 1.00 87.62 79 THR A N 1
ATOM 585 C CA . THR A 1 79 ? 13.225 9.748 3.434 1.00 87.62 79 THR A CA 1
ATOM 586 C C . THR A 1 79 ? 14.012 11.036 3.615 1.00 87.62 79 THR A C 1
ATOM 588 O O . THR A 1 79 ? 13.527 11.974 4.246 1.00 87.62 79 THR A O 1
ATOM 591 N N . ALA A 1 80 ? 15.239 11.058 3.096 1.00 84.81 80 ALA A N 1
ATOM 592 C CA . ALA A 1 80 ? 16.086 12.248 3.070 1.00 84.81 80 ALA A CA 1
ATOM 593 C C . ALA A 1 80 ? 15.835 13.116 1.822 1.00 84.81 80 ALA A C 1
ATOM 595 O O . ALA A 1 80 ? 16.317 14.246 1.747 1.00 84.81 80 ALA A O 1
ATOM 596 N N . ASP A 1 81 ? 15.097 12.591 0.841 1.00 85.50 81 ASP A N 1
ATOM 597 C CA . ASP A 1 81 ? 14.792 13.295 -0.398 1.00 85.50 81 ASP A CA 1
ATOM 598 C C . ASP A 1 81 ? 13.692 14.343 -0.175 1.00 85.50 81 ASP A C 1
ATOM 600 O O . ASP A 1 81 ? 12.567 14.020 0.209 1.00 85.50 81 ASP A O 1
ATOM 604 N N . LYS A 1 82 ? 14.022 15.609 -0.452 1.00 83.00 82 LYS A N 1
ATOM 605 C CA . LYS A 1 82 ? 13.105 16.754 -0.339 1.00 83.00 82 LYS A CA 1
ATOM 606 C C . LYS A 1 82 ? 12.001 16.742 -1.394 1.00 83.00 82 LYS A C 1
ATOM 608 O O . LYS A 1 82 ? 10.998 17.422 -1.205 1.00 83.00 82 LYS A O 1
ATOM 613 N N . SER A 1 83 ? 12.186 16.012 -2.495 1.00 84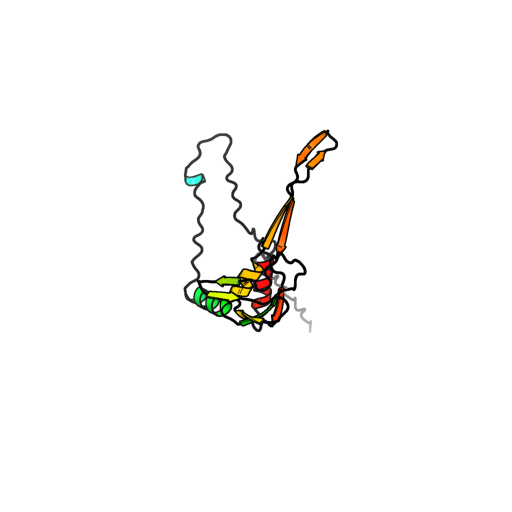.81 83 SER A N 1
ATOM 614 C CA . SER A 1 83 ? 11.165 15.874 -3.536 1.00 84.81 83 SER A CA 1
ATOM 615 C C . SER A 1 83 ? 10.016 14.962 -3.106 1.00 84.81 83 SER A C 1
ATOM 617 O O . SER A 1 83 ? 8.958 14.979 -3.734 1.00 84.81 83 SER A O 1
ATOM 619 N N . GLN A 1 84 ? 10.215 14.142 -2.073 1.00 84.69 84 GLN A N 1
ATOM 620 C CA . GLN A 1 84 ? 9.197 13.218 -1.596 1.00 84.69 84 GLN A CA 1
ATOM 621 C C . GLN A 1 84 ? 8.224 13.916 -0.651 1.00 84.69 84 GLN A C 1
ATOM 623 O O . GLN A 1 84 ? 8.609 14.693 0.220 1.00 84.69 84 GLN A O 1
ATOM 628 N N . GLU A 1 85 ? 6.946 13.569 -0.777 1.00 86.12 85 GLU A N 1
ATOM 629 C CA . GLU A 1 85 ? 5.905 14.090 0.103 1.00 86.12 85 GLU A CA 1
ATOM 630 C C . GLU A 1 85 ? 6.154 13.649 1.561 1.00 86.12 85 GLU A C 1
ATOM 632 O O . GLU A 1 85 ? 6.280 12.442 1.830 1.00 86.12 85 GLU A O 1
ATOM 637 N N . PRO A 1 86 ? 6.206 14.596 2.520 1.00 86.56 86 PRO A N 1
ATOM 638 C CA . PRO A 1 86 ? 6.410 14.277 3.932 1.00 86.56 86 PRO A CA 1
ATOM 639 C C . PRO A 1 86 ? 5.169 13.635 4.571 1.00 86.56 86 PRO A C 1
ATOM 641 O O . PRO A 1 86 ? 5.296 12.818 5.485 1.00 86.56 86 PRO A O 1
ATOM 644 N N . ILE A 1 87 ? 3.979 13.992 4.076 1.00 92.38 87 ILE A N 1
ATOM 645 C CA . ILE A 1 87 ? 2.681 13.473 4.518 1.00 92.38 87 ILE A CA 1
ATOM 646 C C . ILE A 1 87 ? 1.911 13.001 3.275 1.00 92.38 87 ILE A C 1
ATOM 648 O O . ILE A 1 87 ? 1.084 13.750 2.748 1.00 92.38 87 ILE A O 1
ATOM 652 N N . PRO A 1 88 ? 2.219 11.803 2.746 1.00 92.56 88 PRO A N 1
ATOM 653 C CA . PRO A 1 88 ? 1.506 11.254 1.601 1.00 92.56 88 PRO A CA 1
ATOM 654 C C . PRO A 1 88 ? 0.009 11.085 1.879 1.00 92.56 88 PRO A C 1
ATOM 656 O O . PRO A 1 88 ? -0.412 10.747 2.991 1.00 92.56 88 PRO A O 1
ATOM 659 N N . ARG A 1 89 ? -0.786 11.311 0.831 1.00 94.44 89 ARG A N 1
ATOM 660 C CA . ARG A 1 89 ? -2.240 11.127 0.819 1.00 94.44 89 ARG A CA 1
ATOM 661 C C . ARG A 1 89 ? -2.592 9.825 0.103 1.00 94.44 89 ARG A C 1
ATOM 663 O O . ARG A 1 89 ? -2.217 9.646 -1.051 1.00 94.44 89 ARG A O 1
ATOM 670 N N . PHE A 1 90 ? -3.397 8.992 0.751 1.00 94.25 90 PHE A N 1
ATOM 671 C CA . PHE A 1 90 ? -3.974 7.767 0.191 1.00 94.25 90 PHE A CA 1
ATOM 672 C C . PHE A 1 90 ? -5.492 7.916 0.094 1.00 94.25 90 PHE A C 1
ATOM 674 O O . PHE A 1 90 ? -6.104 8.514 0.985 1.00 94.25 90 PHE A O 1
ATOM 681 N N . SER A 1 91 ? -6.104 7.443 -0.993 1.00 94.62 91 SER A N 1
ATOM 682 C CA . SER A 1 91 ? -7.530 7.652 -1.256 1.00 94.62 91 SER A CA 1
ATOM 683 C C . SER A 1 91 ? -8.209 6.358 -1.676 1.00 94.62 91 SER A C 1
ATOM 685 O O . SER A 1 91 ? -8.023 5.865 -2.784 1.00 94.62 91 SER A O 1
ATOM 687 N N . VAL A 1 92 ? -9.089 5.852 -0.810 1.00 93.44 92 VAL A N 1
ATOM 688 C CA . VAL A 1 92 ? -9.864 4.637 -1.076 1.00 93.44 92 VAL A CA 1
ATOM 689 C C . VAL A 1 92 ? -11.346 4.956 -0.961 1.00 93.44 92 VAL A C 1
ATOM 691 O O . VAL A 1 92 ? -11.822 5.375 0.094 1.00 93.44 92 VAL A O 1
ATOM 694 N N . ASN A 1 93 ? -12.095 4.732 -2.045 1.00 91.06 93 ASN A N 1
ATOM 695 C CA . ASN A 1 93 ? -13.550 4.929 -2.109 1.00 91.06 93 ASN A CA 1
ATOM 696 C C . ASN A 1 93 ? -14.007 6.334 -1.658 1.00 91.06 93 ASN A C 1
ATOM 698 O O . ASN A 1 93 ? -15.020 6.473 -0.978 1.00 91.06 93 ASN A O 1
ATOM 702 N N . GLY A 1 94 ? -13.241 7.375 -1.999 1.00 91.44 94 GLY A N 1
ATOM 703 C CA . GLY A 1 94 ? -13.550 8.768 -1.649 1.00 91.44 94 GLY A CA 1
ATOM 704 C C . GLY A 1 94 ? -13.132 9.192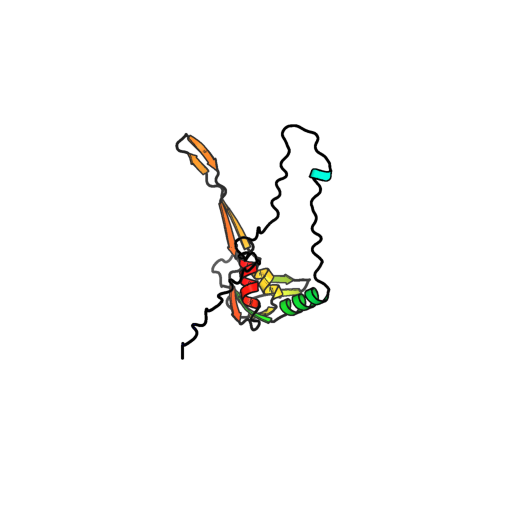 -0.236 1.00 91.44 94 GLY A C 1
ATOM 705 O O . GLY A 1 94 ? -13.256 10.368 0.101 1.00 91.44 94 GLY A O 1
ATOM 706 N N . ILE A 1 95 ? -12.594 8.278 0.578 1.00 93.00 95 ILE A N 1
ATOM 707 C CA . ILE A 1 95 ? -12.034 8.595 1.896 1.00 93.00 95 ILE A CA 1
ATOM 708 C C . ILE A 1 95 ? -10.532 8.810 1.744 1.00 93.00 95 ILE A C 1
ATOM 710 O O . ILE A 1 95 ? -9.819 7.928 1.267 1.00 93.00 95 ILE A O 1
ATOM 714 N N . ASN A 1 96 ? -10.056 9.977 2.173 1.00 94.44 96 ASN A N 1
ATOM 715 C CA . ASN A 1 96 ? -8.638 10.314 2.166 1.00 94.44 96 ASN A CA 1
ATOM 716 C C . ASN A 1 96 ? -8.031 10.075 3.548 1.00 94.44 96 ASN A C 1
ATOM 718 O O . ASN A 1 96 ? -8.559 10.585 4.535 1.00 94.44 96 ASN A O 1
ATOM 722 N N . GLN A 1 97 ? -6.906 9.368 3.598 1.00 93.50 97 GLN A N 1
ATOM 723 C CA . GLN A 1 97 ? -6.065 9.244 4.784 1.00 93.50 97 GLN A CA 1
ATOM 724 C C . GLN A 1 97 ? -4.709 9.888 4.501 1.00 93.50 97 GLN A C 1
ATOM 726 O O . GLN A 1 97 ? -4.086 9.628 3.471 1.00 93.50 97 GLN A O 1
ATOM 731 N N . TYR A 1 98 ? -4.254 10.723 5.427 1.00 94.69 98 TYR A N 1
ATOM 732 C CA . TYR A 1 98 ? -2.929 11.331 5.400 1.00 94.69 98 TYR A CA 1
ATOM 733 C C . TYR A 1 98 ? -2.070 10.619 6.431 1.00 94.69 98 TYR A C 1
ATOM 735 O O . TYR A 1 98 ? -2.486 10.525 7.581 1.00 94.69 98 TYR A O 1
ATOM 743 N N . ILE A 1 99 ? -0.906 10.115 6.026 1.00 93.31 99 ILE A N 1
ATOM 744 C CA . ILE A 1 99 ? -0.046 9.319 6.910 1.00 93.31 99 ILE A CA 1
ATOM 745 C C . ILE A 1 99 ? 1.298 10.016 7.044 1.00 93.31 99 ILE A C 1
ATOM 747 O O . ILE A 1 99 ? 1.940 10.339 6.044 1.00 93.31 99 ILE A O 1
ATOM 751 N N . GLN A 1 100 ? 1.743 10.252 8.276 1.00 93.19 100 GLN A N 1
ATOM 752 C CA . GLN A 1 100 ? 3.036 10.896 8.519 1.00 93.19 100 GLN A CA 1
ATOM 753 C C . GLN A 1 100 ? 4.182 9.883 8.433 1.00 93.19 100 GLN A C 1
ATOM 755 O O . GLN A 1 100 ? 4.151 8.826 9.065 1.00 93.19 100 GLN A O 1
ATOM 760 N N . ARG A 1 101 ? 5.250 10.220 7.702 1.00 93.62 101 ARG A N 1
ATOM 761 C CA . ARG A 1 101 ? 6.459 9.383 7.668 1.00 93.62 101 ARG A CA 1
ATOM 762 C C . ARG A 1 101 ? 7.162 9.343 9.028 1.00 93.62 101 ARG A C 1
ATOM 764 O O . ARG A 1 101 ? 7.227 10.337 9.746 1.00 93.62 101 ARG A O 1
ATOM 771 N N . GLY A 1 102 ? 7.723 8.184 9.366 1.00 93.38 102 GLY A N 1
ATOM 772 C CA . GLY A 1 102 ? 8.529 7.951 10.566 1.00 93.38 102 GLY A CA 1
ATOM 773 C C . GLY A 1 102 ? 7.745 7.708 11.855 1.00 93.38 102 GLY A C 1
ATOM 774 O O . GLY A 1 102 ? 8.344 7.278 12.841 1.00 93.38 102 GLY A O 1
ATOM 775 N N . LYS A 1 103 ? 6.426 7.926 11.863 1.00 94.00 103 LYS A N 1
ATOM 776 C CA . LYS A 1 103 ? 5.578 7.683 13.033 1.00 94.00 103 LYS A CA 1
ATOM 777 C C . LYS A 1 103 ? 4.731 6.424 12.839 1.00 94.00 103 LYS A C 1
ATOM 779 O O . LYS A 1 103 ? 4.263 6.186 11.727 1.00 94.00 103 LYS A O 1
ATOM 784 N N . PRO A 1 104 ? 4.552 5.608 13.889 1.00 95.88 104 PRO A N 1
ATOM 785 C CA . PRO A 1 104 ? 3.565 4.541 13.875 1.00 95.88 104 PRO A CA 1
ATOM 786 C C . PRO A 1 104 ? 2.160 5.151 13.912 1.00 95.88 104 PRO A C 1
ATOM 788 O O . PRO A 1 104 ? 1.853 5.943 14.803 1.00 95.88 104 PRO A O 1
ATOM 791 N N . GLU A 1 105 ? 1.317 4.785 12.953 1.00 95.81 105 GLU A N 1
ATOM 792 C CA . GLU A 1 105 ? -0.067 5.247 12.867 1.00 95.81 105 GLU A CA 1
ATOM 793 C C . GLU A 1 105 ? -1.001 4.047 12.686 1.00 95.81 105 GLU A C 1
ATOM 795 O O . GLU A 1 105 ? -0.681 3.094 11.969 1.00 95.81 105 GLU A O 1
ATOM 800 N N . ALA A 1 106 ? -2.146 4.076 13.369 1.00 96.44 106 ALA A N 1
ATOM 801 C CA . ALA A 1 106 ? -3.201 3.090 13.187 1.00 96.44 106 ALA A CA 1
ATOM 802 C C . ALA A 1 106 ? -4.020 3.474 11.951 1.00 96.44 106 ALA A C 1
ATOM 804 O O . ALA A 1 106 ? -4.671 4.518 11.924 1.00 96.44 106 ALA A O 1
ATOM 805 N N . ILE A 1 107 ? -3.966 2.636 10.920 1.00 95.62 107 ILE A N 1
ATOM 806 C CA . ILE A 1 107 ? -4.670 2.845 9.655 1.00 95.62 107 ILE A CA 1
ATOM 807 C C . ILE A 1 107 ? -5.538 1.638 9.334 1.00 95.62 107 ILE A C 1
ATOM 809 O O . ILE A 1 107 ? -5.279 0.524 9.775 1.00 95.62 107 ILE A O 1
ATOM 813 N N . LYS A 1 108 ? -6.560 1.836 8.506 1.00 96.25 108 LYS A N 1
ATOM 814 C CA . LYS A 1 108 ? -7.367 0.720 8.004 1.00 96.25 108 LYS A CA 1
ATOM 815 C C . LYS A 1 108 ? -6.596 -0.069 6.952 1.00 96.25 108 LYS A C 1
ATOM 817 O O . LYS A 1 108 ? -5.902 0.519 6.116 1.00 96.25 108 LYS A O 1
ATOM 822 N N . ARG A 1 109 ? -6.772 -1.391 6.934 1.00 95.75 109 ARG A N 1
ATOM 823 C CA . ARG A 1 109 ? -6.077 -2.316 6.024 1.00 95.75 109 ARG A CA 1
ATOM 824 C C . ARG A 1 109 ? -6.238 -1.949 4.543 1.00 95.75 109 ARG A C 1
ATOM 826 O O . ARG A 1 109 ? -5.299 -2.121 3.770 1.00 95.75 109 ARG A O 1
ATOM 833 N N . LYS A 1 110 ? -7.371 -1.366 4.144 1.00 95.25 110 LYS A N 1
ATOM 834 C CA . LYS A 1 110 ? -7.580 -0.842 2.781 1.00 95.25 110 LYS A CA 1
ATOM 835 C C . LYS A 1 110 ? -6.534 0.192 2.343 1.00 95.25 110 LYS A C 1
ATOM 837 O O . LYS A 1 110 ? -6.129 0.188 1.187 1.00 95.25 110 LYS A O 1
ATOM 842 N N . PHE A 1 111 ? -6.051 1.035 3.258 1.00 96.50 111 PHE A N 1
ATOM 843 C CA . PHE A 1 111 ? -4.981 1.991 2.960 1.00 96.50 111 PHE A CA 1
ATOM 844 C C . PHE A 1 111 ? -3.617 1.298 2.915 1.00 96.50 111 PHE A C 1
ATOM 846 O O . PHE A 1 111 ? -2.801 1.611 2.054 1.00 96.50 111 PHE A O 1
ATOM 853 N N . LEU A 1 112 ? -3.392 0.291 3.769 1.00 95.38 112 LEU A N 1
ATOM 854 C CA . LEU A 1 112 ? -2.198 -0.556 3.688 1.00 95.38 112 LEU A CA 1
ATOM 855 C C . LEU A 1 112 ? -2.093 -1.261 2.327 1.00 95.38 112 LEU A C 1
ATOM 857 O O . LEU A 1 112 ? -1.003 -1.347 1.768 1.00 95.38 112 LEU A O 1
ATOM 861 N N . GLN A 1 113 ? -3.214 -1.717 1.765 1.00 94.81 113 GLN A N 1
ATOM 862 C CA . GLN A 1 113 ? -3.244 -2.292 0.419 1.00 94.81 113 GLN A CA 1
ATOM 863 C C . GLN A 1 113 ? -2.762 -1.291 -0.640 1.00 94.81 113 GLN A C 1
ATOM 865 O O . GLN A 1 113 ? -1.963 -1.653 -1.502 1.00 94.81 113 GLN A O 1
ATOM 870 N N . GLU A 1 114 ? -3.239 -0.047 -0.589 1.00 94.88 114 GLU A N 1
ATOM 871 C CA . GLU A 1 114 ? -2.850 1.005 -1.536 1.00 94.88 114 GLU A CA 1
ATOM 872 C C . GLU A 1 114 ? -1.355 1.342 -1.418 1.00 94.88 114 GLU A C 1
ATOM 874 O O . GLU A 1 114 ? -0.656 1.438 -2.429 1.00 94.88 114 GLU A O 1
ATOM 879 N N . ILE A 1 115 ? -0.832 1.416 -0.190 1.00 94.50 115 ILE A N 1
ATOM 880 C CA . ILE A 1 115 ? 0.600 1.603 0.087 1.00 94.50 115 ILE A CA 1
ATOM 881 C C . ILE A 1 115 ? 1.420 0.442 -0.491 1.00 94.50 115 ILE A C 1
ATOM 883 O O . ILE A 1 115 ? 2.400 0.675 -1.197 1.00 94.50 115 ILE A O 1
ATOM 887 N N . ALA A 1 116 ? 1.011 -0.803 -0.236 1.00 93.94 116 ALA A N 1
ATOM 888 C CA . ALA A 1 116 ? 1.725 -1.998 -0.690 1.00 93.94 116 ALA A CA 1
ATOM 889 C C . ALA A 1 116 ? 1.723 -2.155 -2.218 1.00 93.94 116 ALA A C 1
ATOM 891 O O . ALA A 1 116 ? 2.700 -2.635 -2.793 1.00 93.94 116 ALA A O 1
ATOM 892 N N . ARG A 1 117 ? 0.647 -1.719 -2.884 1.00 92.75 117 ARG A N 1
ATOM 893 C CA . ARG A 1 117 ? 0.539 -1.717 -4.352 1.00 92.75 117 ARG A CA 1
ATOM 894 C C . ARG A 1 117 ? 1.234 -0.531 -5.012 1.00 92.75 117 ARG A C 1
ATOM 896 O O . ARG A 1 117 ? 1.472 -0.564 -6.215 1.00 92.75 117 ARG A O 1
ATOM 903 N N . SER A 1 118 ? 1.576 0.507 -4.254 1.00 91.88 118 SER A N 1
ATOM 904 C CA . SER A 1 118 ? 2.270 1.682 -4.775 1.00 91.88 118 SER A CA 1
ATOM 905 C C . SER A 1 118 ? 3.734 1.354 -5.075 1.00 91.88 118 SER A C 1
ATOM 907 O O . SER A 1 118 ? 4.624 1.555 -4.242 1.00 91.88 118 SER A O 1
ATOM 909 N N . LYS A 1 119 ? 3.988 0.859 -6.287 1.00 90.50 119 LYS A N 1
ATOM 910 C CA . LYS A 1 119 ? 5.322 0.536 -6.798 1.00 90.50 119 LYS A CA 1
ATOM 911 C C . LYS A 1 119 ? 5.804 1.599 -7.783 1.00 90.50 119 LYS A C 1
ATOM 913 O O . LYS A 1 119 ? 5.026 2.175 -8.536 1.00 90.50 119 LYS A O 1
ATOM 918 N N . HIS A 1 120 ? 7.100 1.866 -7.753 1.00 89.88 120 HIS A N 1
ATOM 919 C CA . HIS A 1 120 ? 7.820 2.632 -8.753 1.00 89.88 120 HIS A CA 1
ATOM 920 C C . HIS A 1 120 ? 8.485 1.646 -9.719 1.00 89.88 120 HIS A C 1
ATOM 922 O O . HIS A 1 120 ? 9.239 0.772 -9.288 1.00 89.88 120 HIS A O 1
ATOM 928 N N . GLU A 1 121 ? 8.208 1.777 -11.014 1.00 89.88 121 GLU A N 1
ATOM 929 C CA . GLU A 1 121 ? 8.863 1.001 -12.069 1.00 89.88 121 GLU A CA 1
ATOM 930 C C . GLU A 1 121 ? 9.965 1.853 -12.703 1.00 89.88 121 GLU A C 1
ATOM 932 O O . GLU A 1 121 ? 9.721 2.954 -13.191 1.00 89.88 121 GLU A O 1
ATOM 937 N N . SER A 1 122 ? 11.193 1.344 -12.674 1.00 88.31 122 SER A N 1
ATOM 938 C CA . SER A 1 122 ? 12.322 1.900 -13.410 1.00 88.31 122 SER A CA 1
ATOM 939 C C . SER A 1 122 ? 12.602 1.011 -14.612 1.00 88.31 122 SER A C 1
ATOM 941 O O . SER A 1 122 ? 12.845 -0.188 -14.461 1.00 88.31 122 SER A O 1
ATOM 943 N N . ILE A 1 123 ? 12.554 1.600 -15.804 1.00 89.06 123 ILE A N 1
ATOM 944 C CA . ILE A 1 123 ? 12.821 0.917 -17.066 1.00 89.06 123 ILE A CA 1
ATOM 945 C C . ILE A 1 123 ? 14.147 1.440 -17.609 1.00 89.06 123 ILE A C 1
ATOM 947 O O . ILE A 1 123 ? 14.293 2.632 -17.869 1.00 89.06 123 ILE A O 1
ATOM 951 N N . ASN A 1 124 ? 15.108 0.542 -17.796 1.00 87.50 124 ASN A N 1
ATOM 952 C CA . ASN A 1 124 ? 16.402 0.837 -18.394 1.00 87.50 124 ASN A CA 1
ATOM 953 C C . ASN A 1 124 ? 16.573 0.016 -19.678 1.00 87.50 124 ASN A C 1
ATOM 955 O O . ASN A 1 124 ? 16.183 -1.148 -19.731 1.00 87.50 124 ASN A O 1
ATOM 959 N N . THR A 1 125 ? 17.165 0.615 -20.706 1.00 89.62 125 THR A N 1
ATOM 960 C CA . THR A 1 125 ? 17.473 -0.035 -21.989 1.00 89.62 125 THR A CA 1
ATOM 961 C C . THR A 1 125 ? 18.974 0.023 -22.270 1.00 89.62 125 THR A C 1
ATOM 963 O O . THR A 1 125 ? 19.409 0.756 -23.160 1.00 89.62 125 THR A O 1
ATOM 966 N N . PRO A 1 126 ? 19.812 -0.701 -21.500 1.00 85.12 126 PRO A N 1
ATOM 967 C CA . PRO A 1 126 ? 21.237 -0.764 -21.779 1.00 85.12 126 PRO A CA 1
ATOM 968 C C . PRO A 1 126 ? 21.514 -1.265 -23.198 1.00 85.12 126 PRO A C 1
ATOM 970 O O . PRO A 1 126 ? 21.005 -2.300 -23.636 1.00 85.12 126 PRO A O 1
ATOM 973 N N . PHE A 1 127 ? 22.376 -0.521 -23.882 1.00 85.19 127 PHE A N 1
ATOM 974 C CA . PHE A 1 127 ? 22.988 -0.921 -25.136 1.00 85.19 127 PHE A CA 1
ATOM 975 C C . PHE A 1 127 ? 24.095 -1.941 -24.861 1.00 85.19 127 PHE A C 1
ATOM 977 O O . PHE A 1 127 ? 24.980 -1.700 -24.038 1.00 85.19 127 PHE A O 1
ATOM 984 N N . ALA A 1 128 ? 24.056 -3.064 -25.567 1.00 79.81 128 ALA A N 1
ATOM 985 C CA . ALA A 1 128 ? 25.093 -4.080 -25.554 1.00 79.81 128 ALA A CA 1
ATOM 986 C C . ALA A 1 128 ? 25.459 -4.441 -26.996 1.00 79.81 128 ALA A C 1
ATOM 988 O O . ALA A 1 128 ? 24.594 -4.782 -27.801 1.00 79.81 128 ALA A O 1
ATOM 989 N N . ARG A 1 129 ? 26.750 -4.385 -27.321 1.00 77.25 129 ARG A N 1
ATOM 990 C CA . ARG A 1 129 ? 27.266 -4.862 -28.604 1.00 77.25 129 ARG A CA 1
ATOM 991 C C . ARG A 1 129 ? 27.764 -6.286 -28.416 1.00 77.25 129 ARG A C 1
ATOM 993 O O . ARG A 1 129 ? 28.651 -6.518 -27.596 1.00 77.25 129 ARG A O 1
ATOM 1000 N N . ASP A 1 130 ? 27.159 -7.226 -29.129 1.00 75.38 130 ASP A N 1
ATOM 1001 C CA . ASP A 1 130 ? 27.564 -8.629 -29.088 1.00 75.38 130 ASP A CA 1
ATOM 1002 C C . ASP A 1 130 ? 28.966 -8.801 -29.706 1.00 75.38 130 ASP A C 1
ATOM 1004 O O . ASP A 1 130 ? 29.405 -7.978 -30.516 1.00 75.38 130 ASP A O 1
ATOM 1008 N N . GLY A 1 131 ? 29.673 -9.881 -29.360 1.00 76.19 131 GLY A N 1
ATOM 1009 C CA . GLY A 1 131 ? 31.004 -10.201 -29.897 1.00 76.19 131 GLY A CA 1
ATOM 1010 C C . GLY A 1 131 ? 31.033 -10.319 -31.428 1.00 76.19 131 GLY A C 1
ATOM 1011 O O . GLY A 1 131 ? 32.072 -10.105 -32.047 1.00 76.19 131 GLY A O 1
ATOM 1012 N N . ASN A 1 132 ? 29.871 -10.559 -32.042 1.00 79.56 132 ASN A N 1
ATOM 1013 C CA . ASN A 1 132 ? 29.662 -10.595 -33.491 1.00 79.56 132 ASN A CA 1
ATOM 1014 C C . ASN A 1 132 ? 29.399 -9.209 -34.123 1.00 79.56 132 ASN A C 1
ATOM 1016 O O . ASN A 1 132 ? 29.148 -9.118 -35.323 1.00 79.56 132 ASN A O 1
ATOM 1020 N N . GLY A 1 133 ? 29.442 -8.125 -33.341 1.00 76.12 133 GLY A N 1
ATOM 1021 C CA . GLY A 1 133 ? 29.280 -6.749 -33.819 1.00 76.12 133 GLY A CA 1
ATOM 1022 C C . GLY A 1 133 ? 27.834 -6.295 -34.033 1.00 76.12 133 GLY A C 1
ATOM 1023 O O . GLY A 1 133 ? 27.636 -5.193 -34.544 1.00 76.12 133 GLY A O 1
ATOM 1024 N N . PHE A 1 134 ? 26.848 -7.108 -33.642 1.00 76.94 134 PHE A N 1
ATOM 1025 C CA . PHE A 1 134 ? 25.435 -6.732 -33.654 1.00 76.94 134 PHE A CA 1
ATOM 1026 C C . PHE A 1 134 ? 25.078 -5.911 -32.416 1.00 76.94 134 PHE A C 1
ATOM 1028 O O . PHE A 1 134 ? 25.446 -6.255 -31.291 1.00 76.94 134 PHE A O 1
ATOM 1035 N N . ASP A 1 135 ? 24.335 -4.833 -32.640 1.00 83.94 135 ASP A N 1
ATOM 1036 C CA . ASP A 1 135 ? 23.836 -3.970 -31.581 1.00 83.94 135 ASP A CA 1
ATOM 1037 C C . ASP A 1 135 ? 22.546 -4.565 -31.002 1.00 83.94 135 ASP A C 1
ATOM 1039 O O . ASP A 1 135 ? 21.578 -4.820 -31.721 1.00 83.94 135 ASP A O 1
ATOM 1043 N N . THR A 1 136 ? 22.536 -4.799 -29.693 1.00 79.62 136 THR A N 1
ATOM 1044 C CA . THR A 1 136 ? 21.385 -5.316 -28.947 1.00 79.62 136 THR A CA 1
ATOM 1045 C C . THR A 1 136 ? 20.996 -4.341 -27.841 1.00 79.62 136 THR A C 1
ATOM 1047 O O . THR A 1 136 ? 21.846 -3.719 -27.204 1.00 79.62 136 THR A O 1
ATOM 1050 N N . TYR A 1 137 ? 19.694 -4.194 -27.607 1.00 81.69 137 TYR A N 1
ATOM 1051 C CA . TYR A 1 137 ? 19.157 -3.406 -26.502 1.00 81.69 137 TYR A CA 1
ATOM 1052 C C . TYR A 1 137 ? 18.446 -4.353 -25.548 1.00 81.69 137 TYR A C 1
ATOM 1054 O O . TYR A 1 137 ? 17.452 -4.978 -25.916 1.00 81.69 137 TYR A O 1
ATOM 1062 N N . ASN A 1 138 ? 18.948 -4.456 -24.322 1.00 82.62 138 ASN A N 1
ATOM 1063 C CA . ASN A 1 138 ? 18.313 -5.276 -23.299 1.00 82.62 138 ASN A CA 1
ATOM 1064 C C . ASN A 1 138 ? 17.362 -4.403 -22.489 1.00 82.62 138 ASN A C 1
ATOM 1066 O O . ASN A 1 138 ? 17.784 -3.395 -21.939 1.00 82.62 138 ASN A O 1
ATOM 1070 N N . LEU A 1 139 ? 16.088 -4.779 -22.394 1.00 86.00 139 LEU A N 1
ATOM 1071 C CA . LEU A 1 139 ? 15.125 -4.087 -21.539 1.00 86.00 139 LEU A CA 1
ATOM 1072 C C . LEU A 1 139 ? 15.211 -4.653 -20.118 1.00 86.00 139 LEU A C 1
ATOM 1074 O O . LEU A 1 139 ? 14.848 -5.803 -19.881 1.00 86.00 139 LEU A O 1
ATOM 1078 N N . SER A 1 140 ? 15.670 -3.844 -19.169 1.00 86.69 140 SER A N 1
ATOM 1079 C CA . SER A 1 140 ? 15.685 -4.169 -17.744 1.00 86.69 140 SER A CA 1
ATOM 1080 C C . SER A 1 140 ? 14.593 -3.382 -17.029 1.00 86.69 140 SER A C 1
ATOM 1082 O O . SER A 1 140 ? 14.561 -2.153 -17.095 1.00 86.69 140 SER A O 1
ATOM 1084 N N . LYS A 1 141 ? 13.694 -4.094 -16.349 1.00 88.38 141 LYS A N 1
ATOM 1085 C CA . LYS A 1 141 ? 12.640 -3.514 -15.516 1.00 88.38 141 LYS A CA 1
ATOM 1086 C C . LYS A 1 141 ? 12.936 -3.809 -14.056 1.00 88.38 141 LYS A C 1
ATOM 1088 O O . LYS A 1 141 ? 13.202 -4.953 -13.695 1.00 88.38 141 LYS A O 1
ATOM 1093 N N . GLN A 1 142 ? 12.885 -2.783 -13.220 1.00 87.38 142 GLN A N 1
ATOM 1094 C CA . GLN A 1 142 ? 13.055 -2.905 -11.778 1.00 87.38 142 GLN A CA 1
ATOM 1095 C C . GLN A 1 142 ? 11.865 -2.272 -11.072 1.00 87.38 142 GLN A C 1
ATOM 1097 O O . GLN A 1 142 ? 11.502 -1.132 -11.359 1.00 87.38 142 GLN A O 1
ATOM 1102 N N . HIS A 1 143 ? 11.287 -3.000 -10.122 1.00 88.19 143 HIS A N 1
ATOM 1103 C CA . HIS A 1 143 ? 10.192 -2.511 -9.295 1.00 88.19 143 HIS A CA 1
ATOM 1104 C C . HIS A 1 143 ? 10.700 -2.252 -7.878 1.00 88.19 143 HIS A C 1
ATOM 1106 O O . HIS A 1 143 ? 11.352 -3.105 -7.277 1.00 88.19 143 HIS A O 1
ATOM 1112 N N . SER A 1 144 ? 10.385 -1.083 -7.332 1.00 89.94 144 SER A N 1
ATOM 1113 C CA . SER A 1 144 ? 10.644 -0.730 -5.935 1.00 89.94 144 SER A CA 1
ATOM 1114 C C . SER A 1 144 ? 9.380 -0.165 -5.291 1.00 89.94 144 SER A C 1
ATOM 1116 O O . SER A 1 144 ? 8.466 0.281 -5.978 1.00 89.94 144 SER A O 1
ATOM 1118 N N . LEU A 1 145 ? 9.277 -0.197 -3.962 1.00 91.81 145 LEU A N 1
ATOM 1119 C CA . LEU A 1 145 ? 8.146 0.429 -3.273 1.00 91.81 145 LEU A CA 1
ATOM 1120 C C . LEU A 1 145 ? 8.289 1.953 -3.305 1.00 91.81 145 LEU A C 1
ATOM 1122 O O . LEU A 1 145 ? 9.310 2.490 -2.876 1.00 91.81 145 LEU A O 1
ATOM 1126 N N . LYS A 1 146 ? 7.238 2.654 -3.744 1.00 91.75 146 LYS A N 1
ATOM 1127 C CA . LYS A 1 146 ? 7.176 4.126 -3.708 1.00 91.75 146 LYS A CA 1
ATOM 1128 C C . LYS A 1 146 ? 7.148 4.645 -2.267 1.00 91.75 146 LYS A C 1
ATOM 1130 O O . LYS A 1 146 ? 7.751 5.667 -1.943 1.00 91.75 146 LYS A O 1
ATOM 1135 N N . TYR A 1 147 ? 6.462 3.916 -1.391 1.00 93.38 147 TYR A N 1
ATOM 1136 C CA . TYR A 1 147 ? 6.356 4.218 0.031 1.00 93.38 147 TYR A CA 1
ATOM 1137 C C . TYR A 1 147 ? 6.840 3.011 0.837 1.00 93.38 147 TYR A C 1
ATOM 1139 O O . TYR A 1 147 ? 6.020 2.180 1.213 1.00 93.38 147 TYR A O 1
ATOM 1147 N N . PRO A 1 148 ? 8.153 2.869 1.099 1.00 93.62 148 PRO A N 1
ATOM 1148 C CA . PRO A 1 148 ? 8.643 1.801 1.962 1.00 93.62 148 PRO A CA 1
ATOM 1149 C C . PRO A 1 148 ? 8.006 1.914 3.351 1.00 93.62 148 PRO A C 1
ATOM 1151 O O . PRO A 1 148 ? 7.881 3.018 3.890 1.00 93.62 148 PRO A O 1
ATOM 1154 N N . PHE A 1 149 ? 7.585 0.790 3.923 1.00 95.06 149 PHE A N 1
ATOM 1155 C CA . PHE A 1 149 ? 6.847 0.760 5.181 1.00 95.06 149 PHE A CA 1
ATOM 1156 C C . PHE A 1 149 ? 7.188 -0.479 6.001 1.00 95.06 149 PHE A C 1
ATOM 1158 O O . PHE A 1 149 ? 7.695 -1.473 5.486 1.00 95.06 149 PHE A O 1
ATOM 1165 N N . GLU A 1 150 ? 6.869 -0.408 7.285 1.00 95.31 150 GLU A N 1
ATOM 1166 C CA . GLU A 1 150 ? 6.983 -1.497 8.239 1.00 95.31 150 GLU A CA 1
ATOM 1167 C C . GLU A 1 150 ? 5.618 -1.748 8.881 1.00 95.31 150 GLU A C 1
ATOM 1169 O O . GLU A 1 150 ? 4.953 -0.815 9.343 1.00 95.31 150 GLU A O 1
ATOM 1174 N N . LEU A 1 151 ? 5.204 -3.014 8.909 1.00 94.94 151 LEU A N 1
ATOM 1175 C CA . LEU A 1 151 ? 4.007 -3.453 9.616 1.00 94.94 151 LEU A CA 1
ATOM 1176 C C . LEU A 1 151 ? 4.377 -3.770 11.069 1.00 94.94 151 LEU A C 1
ATOM 1178 O O . LEU A 1 151 ? 5.055 -4.764 11.328 1.00 94.94 151 LEU A O 1
ATOM 1182 N N . ILE A 1 152 ? 3.921 -2.934 12.001 1.00 95.38 152 ILE A N 1
ATOM 1183 C CA . ILE A 1 152 ? 4.234 -3.062 13.430 1.00 95.38 152 ILE A CA 1
ATOM 1184 C C . ILE A 1 152 ? 3.283 -4.055 14.088 1.00 95.38 152 ILE A C 1
ATOM 1186 O O . ILE A 1 152 ? 3.722 -4.992 14.751 1.00 95.38 152 ILE A O 1
ATOM 1190 N N . GLU A 1 153 ? 1.980 -3.869 13.883 1.00 94.81 153 GLU A N 1
ATOM 1191 C CA . GLU A 1 153 ? 0.956 -4.703 14.503 1.00 94.81 153 GLU A CA 1
ATOM 1192 C C . GLU A 1 153 ? -0.165 -5.014 13.515 1.00 94.81 153 GLU A C 1
ATOM 1194 O O . GLU A 1 153 ? -0.742 -4.123 12.889 1.00 94.81 153 GLU A O 1
ATOM 1199 N N . ASP A 1 154 ? -0.490 -6.301 13.421 1.00 94.56 154 ASP A N 1
ATOM 1200 C CA . ASP A 1 154 ? -1.674 -6.812 12.745 1.00 94.56 154 ASP A CA 1
ATOM 1201 C C . ASP A 1 154 ? -2.260 -7.931 13.606 1.00 94.56 154 ASP A C 1
ATOM 1203 O O . ASP A 1 154 ? -1.636 -8.976 13.801 1.00 94.56 154 ASP A O 1
ATOM 1207 N N . LYS A 1 155 ? -3.449 -7.688 14.162 1.00 92.44 155 LYS A N 1
ATOM 1208 C CA . LYS A 1 155 ? -4.124 -8.630 15.065 1.00 92.44 155 LYS A CA 1
ATOM 1209 C C . LYS A 1 155 ? -4.720 -9.823 14.317 1.00 92.44 155 LYS A C 1
ATOM 1211 O O . LYS A 1 155 ? -5.049 -10.828 14.946 1.00 92.44 155 LYS A O 1
ATOM 1216 N N . ASN A 1 156 ? -4.877 -9.729 12.995 1.00 92.81 156 ASN A N 1
ATOM 1217 C CA . ASN A 1 156 ? -5.491 -10.781 12.201 1.00 92.81 156 ASN A CA 1
ATOM 1218 C C . ASN A 1 156 ? -4.429 -11.763 11.671 1.00 92.81 156 ASN A C 1
ATOM 1220 O O . ASN A 1 156 ? -3.548 -11.361 10.906 1.00 92.81 156 ASN A O 1
ATOM 1224 N N . PRO A 1 157 ? -4.529 -13.073 11.968 1.00 91.81 157 PRO A N 1
ATOM 1225 C CA . PRO A 1 157 ? -3.562 -14.066 11.490 1.00 91.81 157 PRO A CA 1
ATOM 1226 C C . PRO A 1 157 ? -3.530 -14.199 9.959 1.00 91.81 157 PRO A C 1
ATOM 1228 O O . PRO A 1 157 ? -2.532 -14.642 9.395 1.00 91.81 157 PRO A O 1
ATOM 1231 N N . ARG A 1 158 ? -4.603 -13.801 9.263 1.00 91.81 158 ARG A N 1
ATOM 1232 C CA . ARG A 1 158 ? -4.682 -13.822 7.792 1.00 91.81 158 ARG A CA 1
ATOM 1233 C C . ARG A 1 158 ? -3.982 -12.628 7.145 1.00 91.81 158 ARG A C 1
ATOM 1235 O O . ARG A 1 158 ? -3.781 -12.636 5.934 1.00 91.81 158 ARG A O 1
ATOM 1242 N N . GLY A 1 159 ? -3.628 -11.615 7.931 1.00 91.12 159 GLY A N 1
ATOM 1243 C CA . GLY A 1 159 ? -3.115 -10.347 7.440 1.00 91.12 159 GLY A CA 1
ATOM 1244 C C . GLY A 1 159 ? -1.731 -10.428 6.806 1.00 91.12 159 GLY A C 1
ATOM 1245 O O . GLY A 1 159 ? -1.542 -9.932 5.697 1.00 91.12 159 GLY A O 1
ATOM 1246 N N . ARG A 1 160 ? -0.777 -11.116 7.447 1.00 92.62 160 ARG A N 1
ATOM 1247 C CA . ARG A 1 160 ? 0.588 -11.264 6.905 1.00 92.62 160 ARG A CA 1
ATOM 1248 C C . ARG A 1 160 ? 0.646 -12.044 5.585 1.00 92.62 160 ARG A C 1
ATOM 1250 O O . ARG A 1 160 ? 1.157 -11.475 4.625 1.00 92.62 160 ARG A O 1
ATOM 1257 N N . PRO A 1 161 ? 0.060 -13.254 5.468 1.00 93.88 161 PRO A N 1
ATOM 1258 C CA . PRO A 1 161 ? 0.049 -13.978 4.193 1.00 93.88 161 PRO A CA 1
ATOM 1259 C C . PRO A 1 161 ? -0.647 -13.198 3.069 1.00 93.88 161 PRO A C 1
ATOM 1261 O O . PRO A 1 161 ? -0.246 -13.252 1.909 1.00 93.88 161 PRO A O 1
ATOM 1264 N N . TRP A 1 162 ? -1.697 -12.443 3.409 1.00 93.88 162 TRP A N 1
ATOM 1265 C CA . TRP A 1 162 ? -2.382 -11.564 2.462 1.00 93.88 162 TRP A CA 1
ATOM 1266 C C . TRP A 1 162 ? -1.479 -10.424 1.970 1.00 93.88 162 TRP A C 1
ATOM 1268 O O . TRP A 1 162 ? -1.445 -10.148 0.771 1.00 93.88 162 TRP A O 1
ATOM 1278 N N . LEU A 1 163 ? -0.728 -9.789 2.873 1.00 93.56 163 LEU A N 1
ATOM 1279 C CA . LEU A 1 163 ? 0.187 -8.704 2.528 1.00 93.56 163 LEU A CA 1
ATOM 1280 C C . LEU A 1 163 ? 1.351 -9.201 1.664 1.00 93.56 163 LEU A C 1
ATOM 1282 O O . LEU A 1 163 ? 1.686 -8.563 0.671 1.00 93.56 163 LEU A O 1
ATOM 1286 N N . GLU A 1 164 ? 1.931 -10.351 2.007 1.00 92.75 164 GLU A N 1
ATOM 1287 C CA . GLU A 1 164 ? 2.996 -10.992 1.226 1.00 92.75 164 GLU A CA 1
ATOM 1288 C C . GLU A 1 164 ? 2.541 -11.288 -0.202 1.00 92.75 164 GLU A C 1
ATOM 1290 O O . GLU A 1 164 ? 3.256 -10.974 -1.154 1.00 92.75 164 GLU A O 1
ATOM 1295 N N . LYS A 1 165 ? 1.313 -11.799 -0.365 1.00 92.69 165 LYS A N 1
ATOM 1296 C CA . LYS A 1 165 ? 0.722 -12.014 -1.687 1.00 92.69 165 LYS A CA 1
ATOM 1297 C C . LYS A 1 165 ? 0.643 -10.715 -2.493 1.00 92.69 165 LYS A C 1
ATOM 1299 O O . LYS A 1 165 ? 1.024 -10.707 -3.656 1.00 92.69 165 LYS A O 1
ATOM 1304 N N . ILE A 1 166 ? 0.196 -9.616 -1.884 1.00 91.50 166 ILE A N 1
ATOM 1305 C CA . ILE A 1 166 ? 0.118 -8.313 -2.566 1.00 91.50 166 ILE A CA 1
ATOM 1306 C C . ILE A 1 166 ? 1.505 -7.787 -2.936 1.00 91.50 166 ILE A C 1
ATOM 1308 O O . ILE A 1 166 ? 1.683 -7.242 -4.020 1.00 91.50 166 ILE A O 1
ATOM 1312 N N . LEU A 1 167 ? 2.494 -7.937 -2.055 1.00 89.69 167 LEU A N 1
ATOM 1313 C CA . LEU A 1 167 ? 3.860 -7.495 -2.339 1.00 89.69 167 LEU A CA 1
ATOM 1314 C C . LEU A 1 167 ? 4.488 -8.300 -3.487 1.00 89.69 167 LEU A C 1
ATOM 1316 O O . LEU A 1 167 ? 5.235 -7.727 -4.284 1.00 89.69 167 LEU A O 1
ATOM 1320 N N . ALA A 1 168 ? 4.142 -9.584 -3.603 1.00 88.94 168 ALA A N 1
ATOM 1321 C CA . ALA A 1 168 ? 4.581 -10.465 -4.682 1.00 88.94 168 ALA A CA 1
ATOM 1322 C C . ALA A 1 168 ? 3.902 -10.185 -6.039 1.00 88.94 168 ALA A C 1
ATOM 1324 O O . ALA A 1 168 ? 4.482 -10.506 -7.073 1.00 88.94 168 ALA A O 1
ATOM 1325 N N . GLU A 1 169 ? 2.709 -9.581 -6.067 1.00 83.44 169 GLU A N 1
ATOM 1326 C CA . GLU A 1 169 ? 2.028 -9.196 -7.314 1.00 83.44 169 GLU A CA 1
ATOM 1327 C C . GLU A 1 169 ? 2.822 -8.086 -8.027 1.00 83.44 169 GLU A C 1
ATOM 1329 O O . GLU A 1 169 ? 2.938 -6.984 -7.492 1.00 83.44 169 GLU A O 1
ATOM 1334 N N . ALA A 1 170 ? 3.414 -8.390 -9.189 1.00 58.56 170 ALA A N 1
ATOM 1335 C CA . ALA A 1 170 ? 4.239 -7.473 -9.987 1.00 58.56 170 ALA A CA 1
ATOM 1336 C C . ALA A 1 170 ? 3.428 -6.325 -10.603 1.00 58.56 170 ALA A C 1
ATOM 1338 O O . ALA A 1 170 ? 2.376 -6.611 -11.219 1.00 58.56 170 ALA A O 1
#